Protein AF-A0A8R2JPI7-F1 (afdb_monomer_lite)

Sequence (136 aa):
MSNNIMSNNPLIYGVEFQARSLCSLHAESDQDCFLIGTQSLITSNNQVHLVKLQEETNTLCPQIYEHSCGEIWSLASSPTDKCLITTCYASIERDCEKFTALWRLPENDGHLENVITFPTEKYGTDVKVTTFHPTK

Secondary structure (DSSP, 8-state):
--------PPP----SSEEEEEEE-TT--SS-EEEEEEE-SSGGG-EEEEEEEETTTTEEEEEEEE-TTSEEEEEEE-SS-TTEEEEEEE-GGGTT--EEEEEEPPSSSEE-EEEEEE--GGGTT--------S--

Structure (mmCIF, N/CA/C/O backbone):
data_AF-A0A8R2JPI7-F1
#
_entry.id   AF-A0A8R2JPI7-F1
#
loop_
_atom_site.group_PDB
_atom_site.id
_atom_site.type_symbol
_atom_site.label_atom_id
_atom_site.label_alt_id
_atom_site.label_comp_id
_atom_site.label_asym_id
_atom_site.label_entity_id
_atom_site.label_seq_id
_atom_site.pdbx_PDB_ins_code
_atom_site.Cartn_x
_atom_site.Cartn_y
_atom_site.Cartn_z
_atom_site.occupancy
_atom_site.B_iso_or_equiv
_atom_site.auth_seq_id
_atom_site.auth_comp_id
_atom_site.auth_asym_id
_atom_site.auth_atom_id
_atom_site.pdbx_PDB_model_num
ATOM 1 N N . MET A 1 1 ? -27.822 21.169 30.746 1.00 43.47 1 MET A N 1
ATOM 2 C CA . MET A 1 1 ? -27.168 20.057 30.030 1.00 43.47 1 MET A CA 1
ATOM 3 C C . MET A 1 1 ? -26.034 20.667 29.236 1.00 43.47 1 MET A C 1
ATOM 5 O O . MET A 1 1 ? -26.294 21.405 28.297 1.00 43.47 1 MET A O 1
ATOM 9 N N . SER A 1 2 ? -24.802 20.518 29.714 1.00 42.88 2 SER A N 1
ATOM 10 C CA . SER A 1 2 ? -23.613 21.017 29.026 1.00 42.88 2 SER A CA 1
ATOM 11 C C . SER A 1 2 ? -23.410 20.206 27.751 1.00 42.88 2 SER A C 1
ATOM 13 O O . SER A 1 2 ? -23.234 18.991 27.817 1.00 42.88 2 SER A O 1
ATOM 15 N N . ASN A 1 3 ? -23.453 20.876 26.600 1.00 45.50 3 ASN A N 1
ATOM 16 C CA . ASN A 1 3 ? -22.974 20.315 25.345 1.00 45.50 3 ASN A CA 1
ATOM 17 C C . ASN A 1 3 ? -21.470 20.076 25.508 1.00 45.50 3 ASN A C 1
ATOM 19 O O . ASN A 1 3 ? -20.677 21.007 25.384 1.00 45.50 3 ASN A O 1
ATOM 23 N N . ASN A 1 4 ? -21.089 18.842 25.839 1.00 48.44 4 ASN A N 1
ATOM 24 C CA . ASN A 1 4 ? -19.719 18.381 25.674 1.00 48.44 4 ASN A CA 1
ATOM 25 C C . ASN A 1 4 ? -19.460 18.349 24.169 1.00 48.44 4 ASN A C 1
ATOM 27 O O . ASN A 1 4 ? -19.750 17.368 23.490 1.00 48.44 4 ASN A O 1
ATOM 31 N N . ILE A 1 5 ? -18.957 19.460 23.639 1.00 56.25 5 ILE A N 1
ATOM 32 C CA . ILE A 1 5 ? -18.204 19.433 22.395 1.00 56.25 5 ILE A CA 1
ATOM 33 C C . ILE A 1 5 ? -16.990 18.571 22.739 1.00 56.25 5 ILE A C 1
ATOM 35 O O . ILE A 1 5 ? -16.097 19.040 23.443 1.00 56.25 5 ILE A O 1
ATOM 39 N N . MET A 1 6 ? -16.995 17.293 22.341 1.00 57.97 6 MET A N 1
ATOM 40 C CA . MET A 1 6 ? -15.752 16.526 22.274 1.00 57.97 6 MET A CA 1
ATOM 41 C C . MET A 1 6 ? -14.770 17.415 21.526 1.00 57.97 6 MET A C 1
ATOM 43 O O . MET A 1 6 ? -15.021 17.797 20.381 1.00 57.97 6 MET A O 1
ATOM 47 N N . SER A 1 7 ? -13.699 17.825 22.197 1.00 56.41 7 SER A N 1
ATOM 48 C CA . SER A 1 7 ? -12.580 18.473 21.540 1.00 56.41 7 SER A CA 1
ATOM 49 C C . SER A 1 7 ? -11.958 17.427 20.616 1.00 56.41 7 SER A C 1
ATOM 51 O O . SER A 1 7 ? -11.048 16.705 21.021 1.00 56.41 7 SER A O 1
ATOM 53 N N . ASN A 1 8 ? -12.506 17.288 19.407 1.00 68.19 8 ASN A N 1
ATOM 54 C CA . ASN A 1 8 ? -11.965 16.448 18.346 1.00 68.19 8 ASN A CA 1
ATOM 55 C C . ASN A 1 8 ? -10.690 17.114 17.838 1.00 68.19 8 ASN A C 1
ATOM 57 O O . ASN A 1 8 ? -10.670 17.763 16.792 1.00 68.19 8 ASN A O 1
ATOM 61 N N . ASN A 1 9 ? -9.627 17.005 18.631 1.00 82.75 9 ASN A N 1
ATOM 62 C CA . ASN A 1 9 ? -8.304 17.368 18.173 1.00 82.75 9 ASN A CA 1
ATOM 63 C C . ASN A 1 9 ? -7.962 16.452 16.992 1.00 82.75 9 ASN A C 1
ATOM 65 O O . ASN A 1 9 ? -8.132 15.235 17.111 1.00 82.75 9 ASN A O 1
ATOM 69 N N . PRO A 1 10 ? -7.506 17.007 15.859 1.00 87.38 10 PRO A N 1
ATOM 70 C CA . PRO A 1 10 ? -7.103 16.186 14.731 1.00 87.38 10 PRO A CA 1
ATOM 71 C C . PRO A 1 10 ? -5.944 15.281 15.151 1.00 87.38 10 PRO A C 1
ATOM 73 O O . PRO A 1 10 ? -4.976 15.741 15.763 1.00 87.38 10 PRO A O 1
ATOM 76 N N . LEU A 1 11 ? -6.035 13.998 14.803 1.00 92.06 11 LEU A N 1
ATOM 77 C CA . LEU A 1 11 ? -4.913 13.080 14.932 1.00 92.06 11 LEU A CA 1
ATOM 78 C C . LEU A 1 11 ? -3.954 13.315 13.771 1.00 92.06 11 LEU A C 1
ATOM 80 O O . LEU A 1 11 ? -4.352 13.317 12.607 1.00 92.06 11 LEU A O 1
ATOM 84 N N . ILE A 1 12 ? -2.686 13.540 14.103 1.00 93.69 12 ILE A N 1
ATOM 85 C CA . ILE A 1 12 ? -1.631 13.795 13.127 1.00 93.69 12 ILE A CA 1
ATOM 86 C C . ILE A 1 12 ? -0.680 12.607 13.150 1.00 93.69 12 ILE A C 1
ATOM 88 O O . ILE A 1 12 ? -0.087 12.300 14.183 1.00 93.69 12 ILE A O 1
ATOM 92 N N . TYR A 1 13 ? -0.520 11.967 11.994 1.00 95.44 13 TYR A N 1
ATOM 93 C CA . TYR A 1 13 ? 0.492 10.944 11.767 1.00 95.44 13 TYR A CA 1
ATOM 94 C C . TYR A 1 13 ? 1.545 11.458 10.788 1.00 95.44 13 TYR A C 1
ATOM 96 O O . TYR A 1 13 ? 1.216 11.871 9.676 1.00 95.44 13 TYR A O 1
ATOM 104 N N . GLY A 1 14 ? 2.806 11.453 11.216 1.00 95.12 14 GLY A N 1
ATOM 105 C CA . GLY A 1 14 ? 3.945 11.786 10.367 1.00 95.12 14 GLY A CA 1
ATOM 106 C C . GLY A 1 14 ? 4.501 10.540 9.685 1.00 95.12 14 GLY A C 1
ATOM 107 O O . GLY A 1 14 ? 4.648 9.502 10.324 1.00 95.12 14 GLY A O 1
ATOM 108 N N . VAL A 1 15 ? 4.841 10.665 8.404 1.00 95.06 15 VAL A N 1
ATOM 109 C CA . VAL A 1 15 ? 5.554 9.638 7.633 1.00 95.06 15 VAL A CA 1
ATOM 110 C C . VAL A 1 15 ? 7.008 10.055 7.433 1.00 95.06 15 VAL A C 1
ATOM 112 O O . VAL A 1 15 ? 7.293 11.241 7.267 1.00 95.06 15 VAL A O 1
ATOM 115 N N . GLU A 1 16 ? 7.925 9.086 7.460 1.00 94.25 16 GLU A N 1
ATOM 116 C CA . GLU A 1 16 ? 9.361 9.327 7.255 1.00 94.25 16 GLU A CA 1
ATOM 117 C C . GLU A 1 16 ? 9.660 9.734 5.806 1.00 94.25 16 GLU A C 1
ATOM 119 O O . GLU A 1 16 ? 10.393 10.689 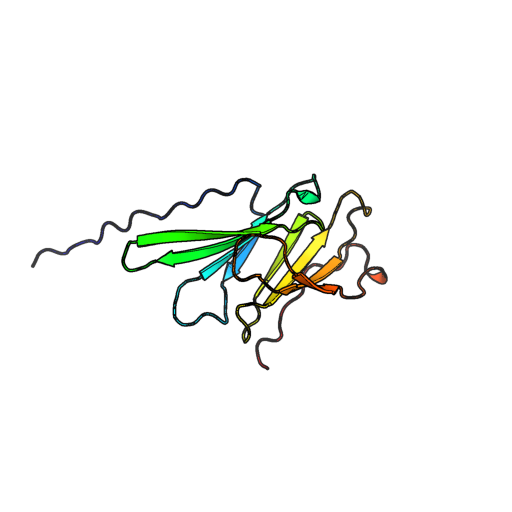5.549 1.00 94.25 16 GLU A O 1
ATOM 124 N N . PHE A 1 17 ? 9.033 9.037 4.858 1.00 96.12 17 PHE A N 1
ATOM 125 C CA . PHE A 1 17 ? 9.138 9.306 3.429 1.00 96.12 17 PHE A CA 1
ATOM 126 C C . PHE A 1 17 ? 7.841 9.909 2.904 1.00 96.12 17 PHE A C 1
ATOM 128 O O . PHE A 1 17 ? 6.761 9.687 3.450 1.00 96.12 17 PHE A O 1
ATOM 135 N N . GLN A 1 18 ? 7.935 10.675 1.817 1.00 96.62 18 GLN A N 1
ATOM 136 C CA . GLN A 1 18 ? 6.783 11.362 1.244 1.00 96.62 18 GLN A CA 1
ATOM 137 C C . GLN A 1 18 ? 5.658 10.365 0.924 1.00 96.62 18 GLN A C 1
ATOM 139 O O . GLN A 1 18 ? 5.858 9.418 0.169 1.00 96.62 18 GLN A O 1
ATOM 144 N N . ALA A 1 19 ? 4.464 10.582 1.479 1.00 97.19 19 ALA A N 1
ATOM 145 C CA . ALA A 1 19 ? 3.291 9.780 1.146 1.00 97.19 19 ALA A CA 1
ATOM 146 C C . ALA A 1 19 ? 2.837 10.058 -0.295 1.00 97.19 19 ALA A C 1
ATOM 148 O O . ALA A 1 19 ? 2.845 11.206 -0.748 1.00 97.19 19 ALA A O 1
ATOM 149 N N . ARG A 1 20 ? 2.402 9.010 -1.000 1.00 96.31 20 ARG A N 1
ATOM 150 C CA . ARG A 1 20 ? 1.888 9.103 -2.375 1.00 96.31 20 ARG A CA 1
ATOM 151 C C . ARG A 1 20 ? 0.515 8.475 -2.550 1.00 96.31 20 ARG A C 1
ATOM 153 O O . ARG A 1 20 ? -0.298 8.997 -3.307 1.00 96.31 20 ARG A O 1
ATOM 160 N N . SER A 1 21 ? 0.262 7.360 -1.876 1.00 97.56 21 SER A N 1
ATOM 161 C CA . SER A 1 21 ? -0.997 6.623 -1.975 1.00 97.56 21 SER A CA 1
ATOM 162 C C . SER A 1 21 ? -1.594 6.379 -0.594 1.00 97.56 21 SER A C 1
ATOM 164 O O . SER A 1 21 ? -0.869 6.256 0.391 1.00 97.56 21 SER A O 1
ATOM 166 N N . LEU A 1 22 ? -2.925 6.348 -0.532 1.00 97.62 22 LEU A N 1
ATOM 167 C CA . LEU A 1 22 ? -3.709 6.142 0.683 1.00 97.62 22 LEU A CA 1
ATOM 168 C C . LEU A 1 22 ? -4.955 5.326 0.328 1.00 97.62 22 LEU A C 1
ATOM 170 O O . LEU A 1 22 ? -5.642 5.658 -0.640 1.00 97.62 22 LEU A O 1
ATOM 174 N N . CYS A 1 23 ? -5.277 4.304 1.117 1.00 97.38 23 CYS A N 1
ATOM 175 C CA . CYS A 1 23 ? -6.571 3.623 1.051 1.00 97.38 23 CYS A CA 1
ATOM 176 C C . CYS A 1 23 ? -7.017 3.113 2.428 1.00 97.38 23 CYS A C 1
ATOM 178 O O . CYS A 1 23 ? -6.208 2.985 3.343 1.00 97.38 23 CYS A O 1
ATOM 180 N N . SER A 1 24 ? -8.309 2.832 2.589 1.00 96.81 24 SER A N 1
ATOM 181 C CA . SER A 1 24 ? -8.832 2.091 3.742 1.00 96.81 24 SER A CA 1
ATOM 182 C C . SER A 1 24 ? -8.464 0.608 3.647 1.00 96.81 24 SER A C 1
ATOM 184 O O . SER A 1 24 ? -8.274 0.066 2.553 1.00 96.81 24 SER A O 1
ATOM 186 N N . LEU A 1 25 ? -8.399 -0.079 4.786 1.00 96.69 25 LEU A N 1
ATOM 187 C CA . LEU A 1 25 ? -8.294 -1.536 4.849 1.00 96.69 25 LEU A CA 1
ATOM 188 C C . LEU A 1 25 ? -9.699 -2.160 4.840 1.00 96.69 25 LEU A C 1
ATOM 190 O O . LEU A 1 25 ? -10.305 -2.355 5.883 1.00 96.69 25 LEU A O 1
ATOM 194 N N . HIS A 1 26 ? -10.229 -2.467 3.655 1.00 92.38 26 HIS A N 1
ATOM 195 C CA . HIS A 1 26 ? -11.647 -2.821 3.479 1.00 92.38 26 HIS A CA 1
ATOM 196 C C . HIS A 1 26 ? -12.091 -4.104 4.195 1.00 92.38 26 HIS A C 1
ATOM 198 O O . HIS A 1 26 ? -13.255 -4.225 4.560 1.00 92.38 26 HIS A O 1
ATOM 204 N N . ALA A 1 27 ? -11.188 -5.071 4.360 1.00 93.81 27 ALA A N 1
ATOM 205 C CA . ALA A 1 27 ? -11.485 -6.342 5.015 1.00 93.81 27 ALA A CA 1
ATOM 206 C C . ALA A 1 27 ? -11.378 -6.292 6.553 1.00 93.81 27 ALA A C 1
ATOM 208 O O . ALA A 1 27 ? -11.538 -7.331 7.192 1.00 93.81 27 ALA A O 1
ATOM 209 N N . GLU A 1 28 ? -11.084 -5.128 7.143 1.00 93.62 28 GLU A N 1
ATOM 210 C CA . GLU A 1 28 ? -11.145 -4.910 8.591 1.00 93.62 28 GLU A CA 1
ATOM 211 C C . GLU A 1 28 ? -12.453 -4.188 8.936 1.00 93.62 28 GLU A C 1
ATOM 213 O O . GLU A 1 28 ? -12.672 -3.056 8.509 1.00 93.62 28 GLU A O 1
ATOM 218 N N . SER A 1 29 ? -13.348 -4.871 9.654 1.00 89.69 29 SER A N 1
ATOM 219 C CA . SER A 1 29 ? -14.680 -4.356 10.006 1.00 89.69 29 SER A CA 1
ATOM 220 C C . SER A 1 29 ? -14.757 -3.776 11.409 1.00 89.69 29 SER A C 1
ATOM 222 O O . SER A 1 29 ? -15.687 -3.026 11.701 1.00 89.69 29 SER A O 1
ATOM 224 N N . ASP A 1 30 ? -13.815 -4.149 12.272 1.00 91.06 30 ASP A N 1
ATOM 225 C CA . ASP A 1 30 ? -13.917 -3.901 13.710 1.00 91.06 30 ASP A CA 1
ATOM 226 C C . ASP A 1 30 ? -13.130 -2.655 14.135 1.00 91.06 30 ASP A C 1
ATOM 228 O O . ASP A 1 30 ? -13.274 -2.182 15.260 1.00 91.06 30 ASP A O 1
ATOM 232 N N . GLN A 1 31 ? -12.285 -2.129 13.243 1.00 92.38 31 GLN A N 1
ATOM 233 C CA . GLN A 1 31 ? -11.411 -0.998 13.519 1.00 92.38 31 GLN A CA 1
ATOM 234 C C . GLN A 1 31 ? -11.130 -0.178 12.257 1.00 92.38 31 GLN A C 1
ATOM 236 O O . GLN A 1 31 ? -10.764 -0.725 11.215 1.00 92.38 31 GLN A O 1
ATOM 241 N N . ASP A 1 32 ? -11.182 1.149 12.384 1.00 94.62 32 ASP A N 1
ATOM 242 C CA . ASP A 1 32 ? -10.748 2.066 11.333 1.00 94.62 32 ASP A CA 1
ATOM 243 C C . ASP A 1 32 ? -9.242 1.920 11.071 1.00 94.62 32 ASP A C 1
ATOM 245 O O . ASP A 1 32 ? -8.389 2.247 11.905 1.00 94.62 32 ASP A O 1
ATOM 249 N N . CYS A 1 33 ? -8.915 1.417 9.882 1.00 96.75 33 CYS A N 1
ATOM 250 C CA . CYS A 1 33 ? -7.552 1.135 9.459 1.00 96.75 33 CYS A CA 1
ATOM 251 C C . CYS A 1 33 ? -7.269 1.745 8.085 1.00 96.75 33 CYS A C 1
ATOM 253 O O . CYS A 1 33 ? -8.034 1.573 7.130 1.00 96.75 33 CYS A O 1
ATOM 255 N N . PHE A 1 34 ? -6.120 2.404 7.966 1.00 97.31 34 PHE A N 1
ATOM 256 C CA . PHE A 1 34 ? -5.663 3.045 6.737 1.00 97.31 34 PHE A CA 1
ATOM 257 C C . PHE A 1 34 ? -4.296 2.508 6.334 1.00 97.31 34 PHE A C 1
ATOM 259 O O . PHE A 1 34 ? -3.445 2.242 7.177 1.00 97.31 34 PHE A O 1
ATOM 266 N N . LEU A 1 35 ? -4.076 2.383 5.033 1.00 98.50 35 LEU A N 1
ATOM 267 C CA . LEU A 1 35 ? -2.802 2.018 4.441 1.00 98.50 35 LEU A CA 1
ATOM 268 C C . LEU A 1 35 ? -2.223 3.216 3.696 1.00 98.50 35 LEU A C 1
ATOM 270 O O . LEU A 1 35 ? -2.915 3.822 2.879 1.00 98.50 35 LEU A O 1
ATOM 274 N N . ILE A 1 36 ? -0.954 3.530 3.943 1.00 98.56 36 ILE A N 1
ATOM 275 C CA . ILE A 1 36 ? -0.226 4.621 3.286 1.00 98.56 36 ILE A CA 1
ATOM 276 C C . ILE A 1 36 ? 0.964 4.031 2.540 1.00 98.56 36 ILE A C 1
ATOM 278 O O . ILE A 1 36 ? 1.772 3.338 3.147 1.00 98.56 36 ILE A O 1
ATOM 282 N N . GLY A 1 37 ? 1.097 4.323 1.249 1.00 98.44 37 GLY A N 1
ATOM 283 C CA . GLY A 1 37 ? 2.281 3.988 0.459 1.00 98.44 37 GLY A CA 1
ATOM 284 C C . GLY A 1 37 ? 3.164 5.213 0.239 1.00 98.44 37 GLY A C 1
ATOM 285 O O . GLY A 1 37 ? 2.659 6.287 -0.114 1.00 98.44 37 GLY A O 1
ATOM 286 N N . THR A 1 38 ? 4.473 5.059 0.427 1.00 98.19 38 THR A N 1
ATOM 287 C CA . THR A 1 38 ? 5.447 6.150 0.285 1.00 98.19 38 THR A CA 1
ATOM 288 C C . THR A 1 38 ? 6.112 6.205 -1.097 1.00 98.19 38 THR A C 1
ATOM 290 O O . THR A 1 38 ? 5.951 5.317 -1.940 1.00 98.19 38 THR A O 1
ATOM 293 N N . GLN A 1 39 ? 6.822 7.308 -1.349 1.00 96.38 39 GLN A N 1
ATOM 294 C CA . GLN A 1 39 ? 7.670 7.516 -2.515 1.00 96.38 39 GLN A CA 1
ATOM 295 C C . GLN A 1 39 ? 9.077 7.963 -2.102 1.00 96.38 39 GLN A C 1
ATOM 297 O O . GLN A 1 39 ? 9.264 8.940 -1.374 1.00 96.38 39 GLN A O 1
ATOM 302 N N . SER A 1 40 ? 10.071 7.257 -2.622 1.00 95.31 40 SER A N 1
ATOM 303 C CA . SER A 1 40 ? 11.491 7.558 -2.527 1.00 95.31 40 SER A CA 1
ATOM 304 C C . SER A 1 40 ? 12.186 7.077 -3.795 1.00 95.31 40 SER A C 1
ATOM 306 O O . SER A 1 40 ? 11.908 5.983 -4.287 1.00 95.31 40 SER A O 1
ATOM 308 N N . LEU A 1 41 ? 13.141 7.875 -4.282 1.00 92.31 41 LEU A N 1
ATOM 309 C CA . LEU A 1 41 ? 14.023 7.488 -5.387 1.00 92.31 41 LEU A CA 1
ATOM 310 C C . LEU A 1 41 ? 15.030 6.401 -4.980 1.00 92.31 41 LEU A C 1
ATOM 312 O O . LEU A 1 41 ? 15.569 5.717 -5.843 1.00 92.31 41 LEU A O 1
ATOM 316 N N . ILE A 1 42 ? 15.280 6.233 -3.677 1.00 92.38 42 ILE A N 1
ATOM 317 C CA . ILE A 1 42 ? 16.035 5.095 -3.147 1.00 92.38 42 ILE A CA 1
ATOM 318 C C . ILE A 1 42 ? 15.048 3.936 -3.024 1.00 92.38 42 ILE A C 1
ATOM 320 O O . ILE A 1 42 ? 14.207 3.941 -2.123 1.00 92.38 42 ILE A O 1
ATOM 324 N N . THR A 1 43 ? 15.141 2.967 -3.940 1.00 85.75 43 THR A N 1
ATOM 325 C CA . THR A 1 43 ? 14.187 1.855 -4.103 1.00 85.75 43 THR A CA 1
ATOM 326 C C . THR A 1 43 ? 13.853 1.166 -2.779 1.00 85.75 43 THR A C 1
ATOM 328 O O . THR A 1 43 ? 12.678 0.955 -2.486 1.00 85.75 43 THR A O 1
ATOM 331 N N . SER A 1 44 ? 14.866 0.892 -1.952 1.00 88.56 44 SER A N 1
ATOM 332 C CA . SER A 1 44 ? 14.742 0.194 -0.667 1.00 88.56 44 SER A CA 1
ATOM 333 C C . SER A 1 44 ? 14.089 1.001 0.458 1.00 88.56 44 SER A C 1
ATOM 335 O O . SER A 1 44 ? 13.785 0.428 1.495 1.00 88.56 44 SER A O 1
ATOM 337 N N . ASN A 1 45 ? 13.883 2.310 0.294 1.00 94.38 45 ASN A N 1
ATOM 338 C CA . ASN A 1 45 ? 13.308 3.156 1.348 1.00 94.38 45 ASN A CA 1
ATOM 339 C C . ASN A 1 45 ? 11.778 3.186 1.323 1.00 94.38 45 ASN A C 1
ATOM 341 O O . ASN A 1 45 ? 11.162 3.750 2.222 1.00 94.38 45 ASN A O 1
ATOM 345 N N . ASN A 1 46 ? 11.149 2.670 0.268 1.00 97.31 46 ASN A N 1
ATOM 346 C CA . ASN A 1 46 ? 9.699 2.735 0.167 1.00 97.31 46 ASN A CA 1
ATOM 347 C C . ASN A 1 46 ? 9.057 1.802 1.198 1.00 97.31 46 ASN A C 1
ATOM 349 O O . ASN A 1 46 ? 9.595 0.754 1.547 1.00 97.31 46 ASN A O 1
ATOM 353 N N . GLN A 1 47 ? 7.908 2.220 1.713 1.00 98.19 47 GLN A N 1
ATOM 354 C CA . GLN A 1 47 ? 7.235 1.603 2.847 1.00 98.19 47 GLN A CA 1
ATOM 355 C C . GLN A 1 47 ? 5.721 1.638 2.637 1.00 98.19 47 GLN A C 1
ATOM 357 O O . GLN A 1 47 ? 5.177 2.562 2.023 1.00 98.19 47 GLN A O 1
ATOM 362 N N . VAL A 1 48 ? 5.040 0.643 3.197 1.00 98.56 48 VAL A N 1
ATOM 363 C CA . VAL A 1 48 ? 3.600 0.655 3.439 1.00 98.56 48 VAL A CA 1
ATOM 364 C C . VAL A 1 48 ? 3.369 0.783 4.938 1.00 98.56 48 VAL A C 1
ATOM 366 O O . VAL A 1 48 ? 3.851 -0.038 5.708 1.00 98.56 48 VAL A O 1
ATOM 369 N N . HIS A 1 49 ? 2.608 1.787 5.358 1.00 98.56 49 HIS A N 1
ATOM 370 C CA . HIS A 1 49 ? 2.207 1.962 6.751 1.00 98.56 49 HIS A CA 1
ATOM 371 C C . HIS A 1 49 ? 0.766 1.493 6.913 1.00 98.56 49 HIS A C 1
ATOM 373 O O . HIS A 1 49 ? -0.112 2.016 6.231 1.00 98.56 49 HIS A O 1
ATOM 379 N N . LEU A 1 50 ? 0.508 0.561 7.825 1.00 98.44 50 LEU A N 1
ATOM 380 C CA . LEU A 1 50 ? -0.829 0.263 8.331 1.00 98.44 50 LEU A CA 1
ATOM 381 C C . LEU A 1 50 ? -1.062 1.081 9.597 1.00 98.44 50 LEU A C 1
ATOM 383 O O . LEU A 1 50 ? -0.443 0.828 10.624 1.00 98.44 50 LEU A O 1
ATOM 387 N N . VAL A 1 51 ? -1.954 2.059 9.527 1.00 97.94 51 VAL A N 1
ATOM 388 C CA . VAL A 1 51 ? -2.297 2.946 10.636 1.00 97.94 51 VAL A CA 1
ATOM 389 C C . VAL A 1 51 ? -3.662 2.552 11.174 1.00 97.94 51 VAL A C 1
ATOM 391 O O . VAL A 1 51 ? -4.665 2.684 10.472 1.00 97.94 51 VAL A O 1
ATOM 394 N N . LYS A 1 52 ? -3.692 2.081 12.420 1.00 96.75 52 LYS A N 1
ATOM 395 C CA . LYS A 1 52 ? -4.922 1.691 13.115 1.00 96.75 52 LYS A CA 1
ATOM 396 C C . LYS A 1 52 ? -5.368 2.803 14.059 1.00 96.75 52 LYS A C 1
ATOM 398 O O . LYS A 1 52 ? -4.547 3.319 14.822 1.00 96.75 52 LYS A O 1
ATOM 403 N N . LEU A 1 53 ? -6.644 3.173 14.019 1.00 95.31 53 LEU A N 1
ATOM 404 C CA . LEU A 1 53 ? -7.239 4.112 14.968 1.00 95.31 53 LEU A CA 1
ATOM 405 C C . LEU A 1 53 ? -7.713 3.358 16.211 1.00 95.31 53 LEU A C 1
ATOM 407 O O . LEU A 1 53 ? -8.610 2.525 16.133 1.00 95.31 53 LEU A O 1
ATOM 411 N N . GLN A 1 54 ? -7.128 3.651 17.368 1.00 94.12 54 GLN A N 1
ATOM 412 C CA . GLN A 1 54 ? -7.629 3.167 18.651 1.00 94.12 54 GLN A CA 1
ATOM 413 C C . GLN A 1 54 ? -8.653 4.175 19.182 1.00 94.12 54 GLN A C 1
ATOM 415 O O . GLN A 1 54 ? -8.278 5.202 19.750 1.00 94.12 54 GLN A O 1
ATOM 420 N N . GLU A 1 55 ? -9.943 3.905 18.974 1.00 89.81 55 GLU A N 1
ATOM 421 C CA . GLU A 1 55 ? -11.029 4.832 19.334 1.00 89.81 55 GLU A CA 1
ATOM 422 C C . GLU A 1 55 ? -11.076 5.137 20.839 1.00 89.81 55 GLU A C 1
ATOM 424 O O . GLU A 1 55 ? -11.317 6.270 21.246 1.00 89.81 55 GLU A O 1
ATOM 429 N N . GLU A 1 56 ? -10.782 4.139 21.674 1.00 90.88 56 GLU A N 1
ATOM 430 C CA . GLU A 1 56 ? -10.854 4.229 23.139 1.00 90.88 56 GLU A CA 1
ATOM 431 C C . GLU A 1 56 ? -9.843 5.224 23.717 1.00 90.88 56 GLU A C 1
ATOM 433 O O . GLU A 1 56 ? -10.131 5.945 24.673 1.00 90.88 56 GLU A O 1
ATOM 438 N N . THR A 1 57 ? -8.641 5.254 23.142 1.00 90.94 57 THR A N 1
ATOM 439 C CA . THR A 1 57 ? -7.538 6.120 23.571 1.00 90.94 57 THR A CA 1
ATOM 440 C C . THR A 1 57 ? -7.381 7.341 22.674 1.00 90.94 57 THR A C 1
ATOM 442 O O . THR A 1 57 ? -6.598 8.232 23.004 1.00 90.94 57 THR A O 1
ATOM 445 N N . ASN A 1 58 ? -8.114 7.398 21.558 1.00 90.81 58 ASN A N 1
ATOM 446 C CA . ASN A 1 58 ? -7.950 8.379 20.492 1.00 90.81 58 ASN A CA 1
ATOM 447 C C . ASN A 1 58 ? -6.476 8.487 20.052 1.00 90.81 58 ASN A C 1
ATOM 449 O O . ASN A 1 58 ? -5.890 9.570 20.025 1.00 90.81 58 ASN A O 1
ATOM 453 N N . THR A 1 59 ? -5.846 7.342 19.770 1.00 93.56 59 THR A N 1
ATOM 454 C CA . THR A 1 59 ? -4.439 7.258 19.337 1.00 93.56 59 THR A CA 1
ATOM 455 C C . THR A 1 59 ? -4.300 6.497 18.029 1.00 93.56 59 THR A C 1
ATOM 457 O O . THR A 1 59 ? -5.115 5.636 17.712 1.00 93.56 59 THR A O 1
ATOM 460 N N . LEU A 1 60 ? -3.229 6.779 17.286 1.00 95.88 60 LEU A N 1
ATOM 461 C CA . LEU A 1 60 ? -2.870 6.038 16.079 1.00 95.88 60 LEU A CA 1
ATOM 462 C C . LEU A 1 60 ? -1.768 5.025 16.394 1.00 95.88 60 LEU A C 1
ATOM 464 O O . LEU A 1 60 ? -0.746 5.382 16.980 1.00 95.88 60 LEU A O 1
ATOM 468 N N . CYS A 1 61 ? -1.970 3.780 15.974 1.00 95.88 61 CYS A N 1
ATOM 469 C CA . CYS A 1 61 ? -1.029 2.677 16.141 1.00 95.88 61 CYS A CA 1
ATOM 470 C C . CYS A 1 61 ? -0.517 2.244 14.758 1.00 95.88 61 CYS A C 1
ATOM 472 O O . CYS A 1 61 ? -1.206 1.484 14.069 1.00 95.88 61 CYS A O 1
ATOM 474 N N . PRO A 1 62 ? 0.636 2.771 14.305 1.00 96.81 62 PRO A N 1
ATOM 475 C CA . PRO A 1 62 ? 1.213 2.409 13.020 1.00 96.81 62 PRO A CA 1
ATOM 476 C C . PRO A 1 62 ? 1.978 1.082 13.092 1.00 96.81 62 PRO A C 1
ATOM 478 O O . PRO A 1 62 ? 2.606 0.772 14.100 1.00 96.81 62 PRO A O 1
ATOM 481 N N . GLN A 1 63 ? 1.971 0.358 11.980 1.00 97.81 63 GLN A N 1
ATOM 482 C CA . GLN A 1 63 ? 2.827 -0.785 11.678 1.00 97.81 63 GLN A CA 1
ATOM 483 C C . GLN A 1 63 ? 3.444 -0.553 10.296 1.00 97.81 63 GLN A C 1
ATOM 485 O O . GLN A 1 63 ? 2.744 -0.091 9.388 1.00 97.81 63 GLN A O 1
ATOM 490 N N . ILE A 1 64 ? 4.740 -0.801 10.136 1.00 98.19 64 ILE A N 1
ATOM 491 C CA . ILE A 1 64 ? 5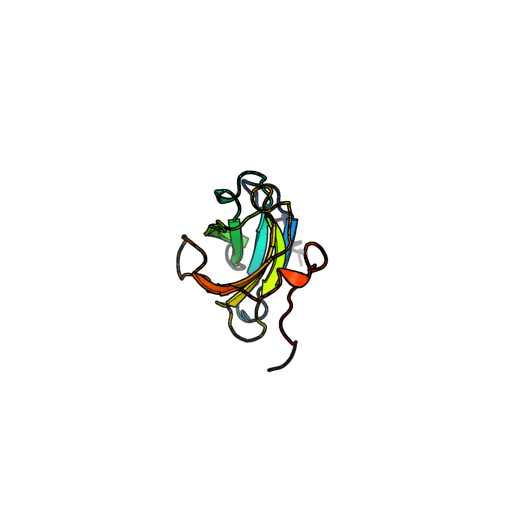.512 -0.383 8.959 1.00 98.19 64 ILE A CA 1
ATOM 492 C C . ILE A 1 64 ? 6.059 -1.609 8.231 1.00 98.19 64 ILE A C 1
ATOM 494 O O . ILE A 1 64 ? 6.729 -2.462 8.814 1.00 98.19 64 ILE A O 1
ATOM 498 N N . TYR A 1 65 ? 5.801 -1.663 6.927 1.00 98.50 65 TYR A N 1
ATOM 499 C CA . TYR A 1 65 ? 6.268 -2.722 6.046 1.00 98.50 65 TYR A CA 1
ATOM 500 C C . TYR A 1 65 ? 7.182 -2.167 4.961 1.00 98.50 65 TYR A C 1
ATOM 502 O O . TYR A 1 65 ? 6.788 -1.283 4.202 1.00 98.50 65 TYR A O 1
ATOM 510 N N . GLU A 1 66 ? 8.382 -2.712 4.839 1.00 97.94 66 GLU A N 1
ATOM 511 C CA . GLU A 1 66 ? 9.329 -2.375 3.784 1.00 97.94 66 GLU A CA 1
ATOM 512 C C . GLU A 1 66 ? 8.805 -2.841 2.415 1.00 97.94 66 GLU A C 1
ATOM 514 O O . GLU A 1 66 ? 8.397 -3.994 2.227 1.00 97.94 66 GLU A O 1
ATOM 519 N N . HIS A 1 67 ? 8.840 -1.932 1.440 1.00 97.56 67 HIS A N 1
ATOM 520 C CA . HIS A 1 67 ? 8.546 -2.175 0.030 1.00 97.56 67 HIS A CA 1
ATOM 521 C C . HIS A 1 67 ? 9.823 -1.935 -0.784 1.00 97.56 67 HIS A C 1
ATOM 523 O O . HIS A 1 67 ? 10.098 -0.847 -1.280 1.00 97.56 67 HIS A O 1
ATOM 529 N N . SER A 1 68 ? 10.634 -2.979 -0.936 1.00 93.19 68 SER A N 1
ATOM 530 C CA . SER A 1 68 ? 11.968 -2.907 -1.552 1.00 93.19 68 SER A CA 1
ATOM 531 C C . SER A 1 68 ? 11.960 -2.920 -3.088 1.00 93.19 68 SER A C 1
ATOM 533 O O . SER A 1 68 ? 12.955 -3.267 -3.721 1.00 93.19 68 SER A O 1
ATOM 535 N N . CYS A 1 69 ? 10.831 -2.571 -3.711 1.00 93.56 69 CYS A N 1
ATOM 536 C CA . CYS A 1 69 ? 10.624 -2.715 -5.154 1.00 93.56 69 CYS A CA 1
ATOM 537 C C . CYS A 1 69 ? 10.469 -1.386 -5.907 1.00 93.56 69 CYS A C 1
ATOM 539 O O . CYS A 1 69 ? 10.482 -1.394 -7.142 1.00 93.56 69 CYS A O 1
ATOM 541 N N . GLY A 1 70 ? 10.340 -0.262 -5.197 1.00 95.19 70 GLY A N 1
ATOM 542 C CA . GLY A 1 70 ? 10.313 1.082 -5.774 1.00 95.19 70 GLY A CA 1
ATOM 543 C C . GLY A 1 70 ? 9.195 1.960 -5.222 1.00 95.19 70 GLY A C 1
ATOM 544 O O . GLY A 1 70 ? 8.484 1.587 -4.298 1.00 95.19 70 GLY A O 1
ATOM 545 N N . GLU A 1 71 ? 9.031 3.138 -5.814 1.00 96.88 71 GLU A N 1
ATOM 546 C CA . GLU A 1 71 ? 7.991 4.099 -5.449 1.00 96.88 71 GLU A CA 1
ATOM 547 C C . GLU A 1 71 ? 6.596 3.483 -5.569 1.00 96.88 71 GLU A C 1
ATOM 549 O O . GLU A 1 71 ? 6.272 2.883 -6.598 1.00 96.88 71 GLU A O 1
ATOM 554 N N . ILE A 1 72 ? 5.735 3.697 -4.573 1.00 97.81 72 ILE A N 1
ATOM 555 C CA . ILE A 1 72 ? 4.370 3.161 -4.570 1.00 97.81 72 ILE A CA 1
ATOM 556 C C . ILE A 1 72 ? 3.430 4.163 -5.247 1.00 97.81 72 ILE A C 1
ATOM 558 O O . ILE A 1 72 ? 2.983 5.144 -4.652 1.00 97.81 72 ILE A O 1
ATOM 562 N N . TRP A 1 73 ? 3.115 3.904 -6.515 1.00 96.94 73 TRP A N 1
ATOM 563 C CA . TRP A 1 73 ? 2.236 4.733 -7.349 1.00 96.94 73 TRP A CA 1
ATOM 564 C C . TRP A 1 73 ? 0.755 4.520 -7.061 1.00 96.94 73 TRP A C 1
ATOM 566 O O . TRP A 1 73 ? -0.037 5.454 -7.171 1.00 96.94 73 TRP A O 1
ATOM 576 N N . SER A 1 74 ? 0.378 3.302 -6.693 1.00 97.94 74 SER A N 1
ATOM 577 C CA . SER A 1 74 ? -0.983 2.966 -6.296 1.00 97.94 74 SER A CA 1
ATOM 578 C C . SER A 1 74 ? -0.962 1.852 -5.261 1.00 97.94 74 SER A C 1
ATOM 580 O O . SER A 1 74 ? -0.072 1.002 -5.290 1.00 97.94 74 SER A O 1
ATOM 582 N N . LEU A 1 75 ? -1.952 1.869 -4.373 1.00 98.31 75 LEU A N 1
ATOM 583 C CA . LEU A 1 75 ? -2.122 0.938 -3.270 1.00 98.31 75 LEU A CA 1
ATOM 584 C C . LEU A 1 75 ? -3.613 0.636 -3.109 1.00 98.31 75 LEU A C 1
ATOM 586 O O . LEU A 1 75 ? -4.418 1.555 -2.962 1.00 98.31 75 LEU A O 1
ATOM 590 N N . ALA A 1 76 ? -3.972 -0.643 -3.118 1.00 97.94 76 ALA A N 1
ATOM 591 C CA . ALA A 1 76 ? -5.330 -1.103 -2.847 1.00 97.94 76 ALA A CA 1
ATOM 592 C C . ALA A 1 76 ? -5.297 -2.268 -1.857 1.00 97.94 76 ALA A C 1
ATOM 594 O O . ALA A 1 76 ? -4.364 -3.071 -1.868 1.00 97.94 76 ALA A O 1
ATOM 595 N N . SER A 1 77 ? -6.317 -2.363 -1.010 1.00 97.50 77 SER A N 1
ATOM 596 C CA . SER A 1 77 ? -6.504 -3.477 -0.083 1.00 97.50 77 SER A CA 1
ATOM 597 C C . SER A 1 77 ? -7.539 -4.460 -0.611 1.00 97.50 77 SER A C 1
ATOM 599 O O . SER A 1 77 ? -8.471 -4.084 -1.328 1.00 97.50 77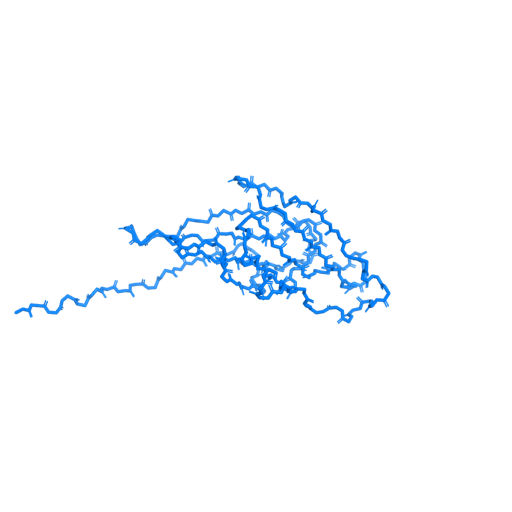 SER A O 1
ATOM 601 N N . SER A 1 78 ? -7.368 -5.731 -0.260 1.00 96.88 78 SER A N 1
ATOM 602 C CA . SER A 1 78 ? -8.345 -6.762 -0.579 1.00 96.88 78 SER A CA 1
ATOM 603 C C . SER A 1 78 ? -9.656 -6.512 0.178 1.00 96.88 78 SER A C 1
ATOM 605 O O . SER A 1 78 ? -9.624 -6.204 1.372 1.00 96.88 78 SER A O 1
ATOM 607 N N . PRO A 1 79 ? -10.820 -6.686 -0.473 1.00 95.56 79 PRO A N 1
ATOM 608 C CA . PRO A 1 79 ? -12.120 -6.560 0.178 1.00 95.56 79 PRO A CA 1
ATOM 609 C C . PRO A 1 79 ? -12.459 -7.759 1.074 1.00 95.56 79 PRO A C 1
ATOM 611 O O . PRO A 1 79 ? -13.453 -7.717 1.790 1.00 95.56 79 PRO A O 1
ATOM 614 N N . THR A 1 80 ? -11.678 -8.847 1.026 1.00 94.88 80 THR A N 1
ATOM 615 C CA . THR A 1 80 ? -12.005 -10.101 1.731 1.00 94.88 80 THR A CA 1
ATOM 616 C C . THR A 1 80 ? -10.871 -10.696 2.558 1.00 94.88 80 THR A C 1
ATOM 618 O O . THR A 1 80 ? -11.102 -11.680 3.254 1.00 94.88 80 THR A O 1
ATOM 621 N N . ASP A 1 81 ? -9.652 -10.165 2.462 1.00 96.00 81 ASP A N 1
ATOM 622 C CA . ASP A 1 81 ? -8.499 -10.627 3.244 1.00 96.00 81 ASP A CA 1
ATOM 623 C C . ASP A 1 81 ? -7.678 -9.416 3.693 1.00 96.00 81 ASP A C 1
ATOM 625 O O . ASP A 1 81 ? -7.003 -8.778 2.889 1.00 96.00 81 ASP A O 1
ATOM 629 N N . LYS A 1 82 ? -7.721 -9.102 4.989 1.00 96.12 82 LYS A N 1
ATOM 630 C CA . LYS A 1 82 ? -7.037 -7.931 5.554 1.00 96.12 82 LYS A CA 1
ATOM 631 C C . LYS A 1 82 ? -5.514 -8.011 5.496 1.00 96.12 82 LYS A C 1
ATOM 633 O O . LYS A 1 82 ? -4.840 -7.004 5.687 1.00 96.12 82 LYS A O 1
ATOM 638 N N . CYS A 1 83 ? -4.966 -9.186 5.211 1.00 97.31 83 CYS A N 1
ATOM 639 C CA . CYS A 1 83 ? -3.538 -9.364 5.039 1.00 97.31 83 CYS A CA 1
ATOM 640 C C . CYS A 1 83 ? -3.108 -9.203 3.579 1.00 97.31 83 CYS A C 1
ATOM 642 O O . CYS A 1 83 ? -1.919 -9.320 3.321 1.00 97.31 83 CYS A O 1
ATOM 644 N N . LEU A 1 84 ? -4.013 -8.965 2.621 1.00 97.94 84 LEU A N 1
ATOM 645 C CA . LEU A 1 84 ? -3.664 -8.841 1.204 1.00 97.94 84 LEU A CA 1
ATOM 646 C C . LEU A 1 84 ? -3.828 -7.416 0.680 1.00 97.94 84 LEU A C 1
ATOM 648 O O . LEU A 1 84 ? -4.886 -6.795 0.804 1.00 97.94 84 LEU A O 1
ATOM 652 N N . ILE A 1 85 ? -2.786 -6.939 0.006 1.00 98.38 85 ILE A N 1
ATOM 653 C CA . ILE A 1 85 ? -2.761 -5.641 -0.671 1.00 98.38 85 ILE A CA 1
ATOM 654 C C . ILE A 1 85 ? -2.157 -5.784 -2.066 1.00 98.38 85 ILE A C 1
ATOM 656 O O . ILE A 1 85 ? -1.356 -6.681 -2.322 1.00 98.38 85 ILE A O 1
ATOM 660 N N . THR A 1 86 ? -2.478 -4.867 -2.967 1.00 98.25 86 THR A N 1
ATOM 661 C CA . THR A 1 86 ? -1.790 -4.730 -4.253 1.00 98.25 86 THR A CA 1
ATOM 662 C C . THR A 1 86 ? -1.106 -3.385 -4.334 1.00 98.25 86 THR A C 1
ATOM 664 O O . THR A 1 86 ? -1.683 -2.372 -3.935 1.00 98.25 86 THR A O 1
ATOM 667 N N . THR A 1 87 ? 0.090 -3.359 -4.918 1.00 98.31 87 THR A N 1
ATOM 668 C CA . THR A 1 87 ? 0.742 -2.101 -5.292 1.00 98.31 87 THR A CA 1
ATOM 669 C C . THR A 1 87 ? 1.002 -2.040 -6.786 1.00 98.31 87 THR A C 1
ATOM 671 O O . THR A 1 87 ? 1.318 -3.052 -7.415 1.00 98.31 87 THR A O 1
ATOM 674 N N . CYS A 1 88 ? 0.872 -0.847 -7.362 1.00 97.88 88 CYS A N 1
ATOM 675 C CA . CYS A 1 88 ? 1.542 -0.486 -8.608 1.00 97.88 88 CYS A CA 1
ATOM 676 C C . CYS A 1 88 ? 2.772 0.335 -8.229 1.00 97.88 88 CYS A C 1
ATOM 678 O O . CYS A 1 88 ? 2.647 1.295 -7.467 1.00 97.88 88 CYS A O 1
ATOM 680 N N . TYR A 1 89 ? 3.942 -0.026 -8.739 1.00 97.19 89 TYR A N 1
ATOM 681 C CA . TYR A 1 89 ? 5.208 0.572 -8.336 1.00 97.19 89 TYR A CA 1
ATOM 682 C C . TYR A 1 89 ? 6.159 0.765 -9.514 1.00 97.19 89 TYR A C 1
ATOM 684 O O . TYR A 1 89 ? 5.985 0.172 -10.579 1.00 97.19 89 TYR A O 1
ATOM 692 N N . ALA A 1 90 ? 7.152 1.631 -9.334 1.00 95.56 90 ALA A N 1
ATOM 693 C CA . ALA A 1 90 ? 8.219 1.844 -10.306 1.00 95.56 90 ALA A CA 1
ATOM 694 C C . ALA A 1 90 ? 9.523 2.213 -9.612 1.00 95.56 90 ALA A C 1
ATOM 696 O O . ALA A 1 90 ? 9.510 2.780 -8.525 1.00 95.56 90 ALA A O 1
ATOM 697 N N . SER A 1 91 ? 10.642 1.928 -10.267 1.00 90.44 91 SER A N 1
ATOM 698 C CA . SER A 1 91 ? 11.964 2.328 -9.800 1.00 90.44 91 SER A CA 1
ATOM 699 C C . SER A 1 91 ? 12.743 2.970 -10.941 1.00 90.44 91 SER A C 1
ATOM 701 O O . SER A 1 91 ? 12.608 2.574 -12.102 1.00 90.44 91 SER A O 1
ATOM 703 N N . ILE A 1 92 ? 13.587 3.940 -10.592 1.00 89.38 92 ILE A N 1
ATOM 704 C CA . ILE A 1 92 ? 14.567 4.532 -11.507 1.00 89.38 92 ILE A CA 1
ATOM 705 C C . ILE A 1 92 ? 15.604 3.506 -11.988 1.00 89.38 92 ILE A C 1
ATOM 707 O O . ILE A 1 92 ? 16.191 3.689 -13.046 1.00 89.38 92 ILE A O 1
ATOM 711 N N . GLU A 1 93 ? 15.798 2.409 -11.250 1.00 88.88 93 GLU A N 1
ATOM 712 C CA . GLU A 1 93 ? 16.691 1.303 -11.625 1.00 88.88 93 GLU A CA 1
ATOM 713 C C . GLU A 1 93 ? 16.125 0.451 -12.773 1.00 88.88 93 GLU A C 1
ATOM 715 O O . GLU A 1 93 ? 16.850 -0.340 -13.370 1.00 88.88 93 GLU A O 1
ATOM 720 N N . ARG A 1 94 ? 14.828 0.600 -13.077 1.00 85.69 94 ARG A N 1
ATOM 721 C CA . ARG A 1 94 ? 14.119 -0.120 -14.145 1.00 85.69 94 ARG A CA 1
ATOM 722 C C . ARG A 1 94 ? 13.443 0.837 -15.120 1.00 85.69 94 ARG A C 1
ATOM 724 O O . ARG A 1 94 ? 12.264 0.674 -15.422 1.00 85.69 94 ARG A O 1
ATOM 731 N N . ASP A 1 95 ? 14.158 1.886 -15.524 1.00 89.00 95 ASP A N 1
ATOM 732 C CA . ASP A 1 95 ? 13.707 2.876 -16.515 1.00 89.00 95 ASP A CA 1
ATOM 733 C C . ASP A 1 95 ? 12.303 3.455 -16.238 1.00 89.00 95 ASP A C 1
ATOM 735 O O . ASP A 1 95 ? 11.565 3.843 -17.145 1.00 89.00 95 ASP A O 1
ATOM 739 N N . CYS A 1 96 ? 11.916 3.522 -14.958 1.00 89.19 96 CYS A N 1
ATOM 740 C CA . CYS A 1 96 ? 10.599 3.967 -14.498 1.00 89.19 96 CYS A CA 1
ATOM 741 C C . CYS A 1 96 ? 9.400 3.152 -15.038 1.00 89.19 96 CYS A C 1
ATOM 743 O O . CYS A 1 96 ? 8.251 3.619 -14.928 1.00 89.19 96 CYS A O 1
ATOM 745 N N . GLU A 1 97 ? 9.639 1.940 -15.554 1.00 93.12 97 GLU A N 1
ATOM 746 C CA . GLU A 1 97 ? 8.599 0.977 -15.922 1.00 93.12 97 GLU A CA 1
ATOM 747 C C . GLU A 1 97 ? 7.685 0.668 -14.730 1.00 93.12 97 GLU A C 1
ATOM 749 O O . GLU A 1 97 ? 8.086 0.712 -13.559 1.00 93.12 97 GLU A O 1
ATOM 754 N N . LYS A 1 98 ? 6.413 0.397 -15.029 1.00 95.00 98 LYS A N 1
ATOM 755 C CA . LYS A 1 98 ? 5.364 0.178 -14.038 1.00 95.00 98 LYS A CA 1
ATOM 756 C C . LYS A 1 98 ? 5.129 -1.314 -13.858 1.00 95.00 98 LYS A C 1
ATOM 758 O O . LYS A 1 98 ? 4.698 -2.028 -14.763 1.00 95.00 98 LYS A O 1
ATOM 763 N N . PHE A 1 99 ? 5.374 -1.755 -12.636 1.00 96.56 99 PHE A N 1
ATOM 764 C CA . PHE A 1 99 ? 5.153 -3.116 -12.184 1.00 96.56 99 PHE A CA 1
ATOM 765 C C . PHE A 1 99 ? 3.990 -3.144 -11.213 1.00 96.56 99 PHE A C 1
ATOM 767 O O . PHE A 1 99 ? 3.661 -2.142 -10.572 1.00 96.56 99 PHE A O 1
ATOM 774 N N . THR A 1 100 ? 3.370 -4.305 -11.069 1.00 97.56 100 THR A N 1
ATOM 775 C CA . THR A 1 100 ? 2.366 -4.498 -10.035 1.00 97.56 100 THR A CA 1
ATOM 776 C C . THR A 1 100 ? 2.456 -5.883 -9.436 1.00 97.56 100 THR A C 1
ATOM 778 O O . THR A 1 100 ? 2.809 -6.850 -10.111 1.00 97.56 100 THR A O 1
ATOM 781 N N . ALA A 1 101 ? 2.161 -5.969 -8.147 1.00 98.00 101 ALA A N 1
ATOM 782 C CA . ALA A 1 101 ? 2.234 -7.203 -7.394 1.00 98.00 101 ALA A CA 1
ATOM 783 C C . ALA A 1 101 ? 1.160 -7.246 -6.307 1.00 98.00 101 ALA A C 1
ATOM 785 O O . ALA A 1 101 ? 0.689 -6.208 -5.828 1.00 98.00 101 ALA A O 1
ATOM 786 N N . LEU A 1 102 ? 0.794 -8.471 -5.944 1.00 98.50 102 LEU A N 1
ATOM 787 C CA . LEU A 1 102 ? 0.017 -8.813 -4.764 1.00 98.50 102 LEU A CA 1
ATOM 788 C C . LEU A 1 102 ? 0.991 -9.139 -3.631 1.00 98.50 102 LEU A C 1
ATOM 790 O O . LEU A 1 102 ? 1.923 -9.928 -3.811 1.00 98.50 102 LEU A O 1
ATOM 794 N N . TRP A 1 103 ? 0.742 -8.559 -2.466 1.00 98.62 103 TRP A N 1
ATOM 795 C CA . TRP A 1 103 ? 1.569 -8.705 -1.278 1.00 98.62 103 TRP A CA 1
ATOM 796 C C . TRP A 1 103 ? 0.742 -9.213 -0.113 1.00 98.62 103 TRP A C 1
ATOM 798 O O . TRP A 1 103 ? -0.446 -8.890 -0.004 1.00 98.62 103 TRP A O 1
ATOM 808 N N . ARG A 1 104 ? 1.398 -9.955 0.776 1.00 98.50 104 ARG A N 1
ATOM 809 C CA . ARG A 1 104 ? 0.884 -10.276 2.098 1.00 98.50 104 ARG A CA 1
ATOM 810 C C . ARG A 1 104 ? 1.557 -9.391 3.148 1.00 98.50 104 ARG A C 1
ATOM 812 O O . ARG A 1 104 ? 2.776 -9.222 3.141 1.00 98.50 104 ARG A O 1
ATOM 819 N N . LEU A 1 105 ? 0.738 -8.805 4.018 1.00 98.31 105 LEU A N 1
ATOM 820 C CA . LEU A 1 105 ? 1.179 -8.074 5.200 1.00 98.31 105 LEU A CA 1
ATOM 821 C C . LEU A 1 105 ? 1.625 -9.089 6.266 1.00 98.31 105 LEU A C 1
ATOM 823 O O . LEU A 1 105 ? 0.809 -9.944 6.633 1.00 98.31 105 LEU A O 1
ATOM 827 N N . PRO A 1 106 ? 2.875 -9.028 6.755 1.00 97.00 106 PRO A N 1
ATOM 828 C CA . PRO A 1 106 ? 3.300 -9.831 7.896 1.00 97.00 106 PRO A CA 1
ATOM 829 C C . PRO A 1 106 ? 2.600 -9.380 9.188 1.00 97.00 106 PRO A C 1
ATOM 831 O O . PRO A 1 106 ? 2.058 -8.280 9.277 1.00 97.00 106 PRO A O 1
ATOM 834 N N . GLU A 1 107 ? 2.620 -10.230 10.217 1.00 94.50 107 GLU A N 1
ATOM 835 C CA . GLU A 1 107 ? 1.969 -9.928 11.503 1.00 94.50 107 GLU A CA 1
ATOM 836 C C . GLU A 1 107 ? 2.611 -8.754 12.250 1.00 94.50 107 GLU A C 1
ATOM 838 O O . GLU A 1 107 ? 1.911 -8.024 12.946 1.00 94.50 107 GLU A O 1
ATOM 843 N N . ASN A 1 108 ? 3.921 -8.557 12.087 1.00 95.81 108 ASN A N 1
ATOM 844 C CA . ASN A 1 108 ? 4.703 -7.498 12.729 1.00 95.81 108 ASN A CA 1
ATOM 845 C C . ASN A 1 108 ? 5.363 -6.606 11.671 1.00 95.81 108 ASN A C 1
ATOM 847 O O . ASN A 1 108 ? 5.227 -6.859 10.473 1.00 95.81 108 ASN A O 1
ATOM 851 N N . ASP A 1 109 ? 6.086 -5.576 12.107 1.00 95.31 109 ASP A N 1
ATOM 852 C CA . ASP A 1 109 ? 6.966 -4.813 11.220 1.00 95.31 109 ASP A CA 1
ATOM 853 C C . ASP A 1 109 ? 7.931 -5.749 10.476 1.00 95.31 109 ASP A C 1
ATOM 855 O O . ASP A 1 109 ? 8.379 -6.773 11.008 1.00 95.31 109 ASP A O 1
ATOM 859 N N . GLY A 1 110 ? 8.257 -5.407 9.233 1.00 95.62 110 GLY A N 1
ATOM 860 C CA . GLY A 1 110 ? 9.141 -6.230 8.416 1.00 95.62 110 GLY A CA 1
ATOM 861 C C . GLY A 1 110 ? 8.969 -5.982 6.929 1.00 95.62 110 GLY A C 1
ATOM 862 O O . GLY A 1 110 ? 8.606 -4.894 6.509 1.00 95.62 110 GLY A O 1
ATOM 863 N N . HIS A 1 111 ? 9.243 -6.996 6.116 1.00 97.19 111 HIS A N 1
ATOM 864 C CA . HIS A 1 111 ? 9.144 -6.891 4.663 1.00 97.19 111 HIS A CA 1
ATOM 865 C C . HIS A 1 111 ? 7.783 -7.374 4.174 1.00 97.19 111 HIS A C 1
ATOM 867 O O . HIS A 1 111 ? 7.266 -8.378 4.663 1.00 97.19 111 HIS A O 1
ATOM 873 N N . LEU A 1 112 ? 7.234 -6.705 3.160 1.00 97.94 112 LEU A N 1
ATOM 874 C CA . LEU A 1 112 ? 6.082 -7.237 2.439 1.00 97.94 112 LEU A CA 1
ATOM 875 C C . LEU A 1 112 ? 6.426 -8.579 1.787 1.00 97.94 112 LEU A C 1
ATOM 877 O O . LEU A 1 112 ? 7.422 -8.713 1.072 1.00 97.94 112 LEU A O 1
ATOM 881 N N . GLU A 1 113 ? 5.557 -9.564 1.976 1.00 97.81 113 GLU A N 1
ATOM 882 C CA . GLU A 1 113 ? 5.724 -10.885 1.384 1.00 97.81 113 GLU A CA 1
ATOM 883 C C . GLU A 1 113 ? 5.140 -10.880 -0.033 1.00 97.81 113 GLU A C 1
ATOM 885 O O . GLU A 1 113 ? 3.935 -10.694 -0.222 1.00 97.81 113 GLU A O 1
ATOM 890 N N . ASN A 1 114 ? 5.977 -11.062 -1.057 1.00 97.81 114 ASN A N 1
ATOM 891 C CA . ASN A 1 114 ? 5.500 -11.124 -2.439 1.00 97.81 114 ASN A CA 1
ATOM 892 C C . ASN A 1 114 ? 4.684 -12.406 -2.660 1.00 97.81 114 ASN A C 1
ATOM 894 O O . ASN A 1 114 ? 5.225 -13.507 -2.573 1.00 97.81 114 ASN A O 1
ATOM 898 N N . VAL A 1 115 ? 3.393 -12.266 -2.970 1.00 98.19 115 VAL A N 1
ATOM 899 C CA . VAL A 1 115 ? 2.524 -13.400 -3.322 1.00 98.19 115 VAL A CA 1
ATOM 900 C C . VAL A 1 115 ? 2.633 -13.694 -4.813 1.00 98.19 115 VAL A C 1
ATOM 902 O O . VAL A 1 115 ? 2.804 -14.842 -5.217 1.00 98.19 115 VAL A O 1
ATOM 905 N N . ILE A 1 116 ? 2.513 -12.653 -5.638 1.00 97.88 116 ILE A N 1
ATOM 906 C CA . ILE A 1 116 ? 2.716 -12.739 -7.084 1.00 97.88 116 ILE A CA 1
ATOM 907 C C . ILE A 1 116 ? 3.061 -11.364 -7.647 1.00 97.88 116 ILE A C 1
ATOM 909 O O . ILE A 1 116 ? 2.477 -10.355 -7.256 1.00 97.88 116 ILE A O 1
ATOM 913 N N . THR A 1 117 ? 3.967 -11.339 -8.619 1.00 97.25 117 THR A N 1
ATOM 914 C CA . THR A 1 117 ? 4.182 -10.185 -9.498 1.00 97.25 117 THR A CA 1
ATOM 915 C C . THR A 1 117 ? 3.455 -10.436 -10.813 1.00 97.25 117 THR A C 1
ATOM 917 O O . THR A 1 117 ? 3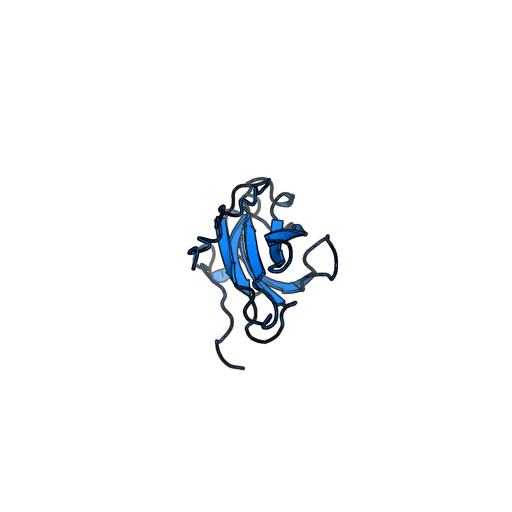.617 -11.495 -11.422 1.00 97.25 117 THR A O 1
ATOM 920 N N . PHE A 1 118 ? 2.609 -9.499 -11.234 1.00 96.00 118 PHE A N 1
ATOM 921 C CA . PHE A 1 118 ? 1.843 -9.638 -12.468 1.00 96.00 118 PHE A CA 1
ATOM 922 C C . PHE A 1 118 ? 2.736 -9.318 -13.679 1.00 96.00 118 PHE A C 1
ATOM 924 O O . PHE A 1 118 ? 3.517 -8.370 -13.607 1.00 96.00 118 PHE A O 1
ATOM 931 N N . PRO A 1 119 ? 2.611 -10.055 -14.800 1.00 94.69 119 PRO A N 1
ATOM 932 C CA . PRO A 1 119 ? 3.433 -9.835 -15.989 1.00 94.69 119 PRO A CA 1
ATOM 933 C C . PRO A 1 119 ? 2.988 -8.559 -16.719 1.00 94.69 119 PRO A C 1
ATOM 935 O O . PRO A 1 119 ? 2.071 -8.585 -17.553 1.00 94.69 119 PRO A O 1
ATOM 938 N N . THR A 1 120 ? 3.594 -7.426 -16.365 1.00 94.00 120 THR A N 1
ATOM 939 C CA . THR A 1 120 ? 3.242 -6.098 -16.886 1.00 94.00 120 THR A CA 1
ATOM 940 C C . THR A 1 120 ? 4.313 -5.442 -17.748 1.00 94.00 120 THR A C 1
ATOM 942 O O . THR A 1 120 ? 4.074 -4.354 -18.265 1.00 94.00 120 THR A O 1
ATOM 945 N N . GLU A 1 121 ? 5.443 -6.107 -17.978 1.00 90.31 121 GLU A N 1
ATOM 946 C CA . GLU A 1 121 ? 6.609 -5.584 -18.705 1.00 90.31 121 GLU A CA 1
ATOM 947 C C . GLU A 1 121 ? 6.221 -5.066 -20.094 1.00 90.31 121 GLU A C 1
ATOM 949 O O . GLU A 1 121 ? 6.593 -3.972 -20.505 1.00 90.31 121 GLU A O 1
ATOM 954 N N . LYS A 1 122 ? 5.363 -5.814 -20.798 1.00 93.19 122 LYS A N 1
ATOM 955 C CA . LYS A 1 122 ? 4.887 -5.445 -22.141 1.00 93.19 122 LYS A CA 1
ATOM 956 C C . LYS A 1 122 ? 4.078 -4.142 -22.193 1.00 93.19 122 LYS A C 1
ATOM 958 O O . LYS A 1 122 ? 3.810 -3.653 -23.286 1.00 93.19 122 LYS A O 1
ATOM 963 N N . TYR A 1 123 ? 3.634 -3.629 -21.047 1.00 93.38 123 TYR A N 1
ATOM 964 C CA . TYR A 1 123 ? 2.883 -2.380 -20.940 1.00 93.38 123 TYR A CA 1
ATOM 965 C C . TYR A 1 123 ? 3.770 -1.196 -20.523 1.00 93.38 123 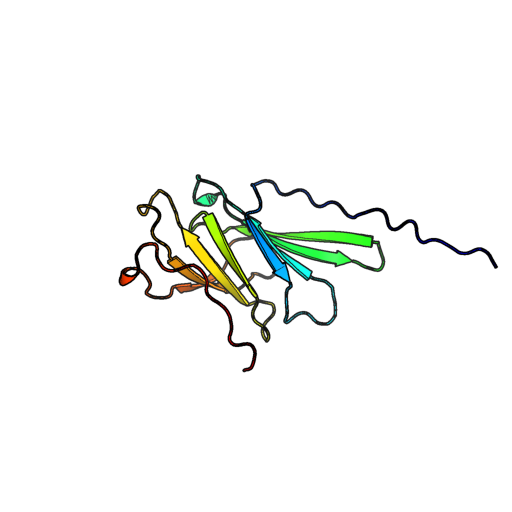TYR A C 1
ATOM 967 O O . TYR A 1 123 ? 3.270 -0.076 -20.444 1.00 93.38 123 TYR A O 1
ATOM 975 N N . GLY A 1 124 ? 5.064 -1.406 -20.246 1.00 90.81 124 GLY A N 1
ATOM 976 C CA . GLY A 1 124 ? 6.015 -0.345 -19.907 1.00 90.81 124 GLY A CA 1
ATOM 977 C C . GLY A 1 124 ? 5.504 0.567 -18.789 1.00 90.81 124 GLY A C 1
ATOM 978 O O . GLY A 1 124 ? 5.379 0.158 -17.639 1.00 90.81 124 GLY A O 1
ATOM 979 N N . THR A 1 125 ? 5.180 1.819 -19.119 1.00 93.50 125 THR A N 1
ATOM 980 C CA . THR A 1 125 ? 4.695 2.816 -18.144 1.00 93.50 125 THR A CA 1
ATOM 981 C C . THR A 1 125 ? 3.170 2.923 -18.050 1.00 93.50 125 THR A C 1
ATOM 983 O O . THR A 1 125 ? 2.662 3.738 -17.270 1.00 93.50 125 THR A O 1
ATOM 986 N N . ASP A 1 126 ? 2.422 2.133 -18.820 1.00 94.44 126 ASP A N 1
ATOM 987 C CA . ASP A 1 126 ? 0.974 2.302 -18.986 1.00 94.44 126 ASP A CA 1
ATOM 988 C C . ASP A 1 126 ? 0.155 1.713 -17.834 1.00 94.44 126 ASP A C 1
ATOM 990 O O . ASP A 1 126 ? -0.983 2.132 -17.620 1.00 94.44 126 ASP A O 1
ATOM 994 N N . VAL A 1 127 ? 0.729 0.815 -17.027 1.00 94.69 127 VAL A N 1
ATOM 995 C CA . VAL A 1 127 ? 0.060 0.315 -15.817 1.00 94.69 127 VAL A CA 1
ATOM 996 C C . VAL A 1 127 ? -0.002 1.420 -14.766 1.00 94.69 127 VAL A C 1
ATOM 998 O O . VAL A 1 127 ? 1.020 1.957 -14.342 1.00 94.69 127 VAL A O 1
ATOM 1001 N N . LYS A 1 128 ? -1.221 1.782 -14.351 1.00 93.62 128 LYS A N 1
ATOM 1002 C CA . LYS A 1 128 ? -1.458 2.848 -13.359 1.00 93.62 128 LYS A CA 1
ATOM 1003 C C . LYS A 1 128 ? -1.987 2.324 -12.031 1.00 93.62 128 LYS A C 1
ATOM 1005 O O . LYS A 1 128 ? -1.693 2.894 -10.985 1.00 93.62 128 LYS A O 1
ATOM 1010 N N . VAL A 1 129 ? -2.797 1.272 -12.083 1.00 94.25 129 VAL A N 1
ATOM 1011 C CA . VAL A 1 129 ? -3.529 0.744 -10.936 1.00 94.25 129 VAL A CA 1
ATOM 1012 C C . VAL A 1 129 ? -3.720 -0.755 -1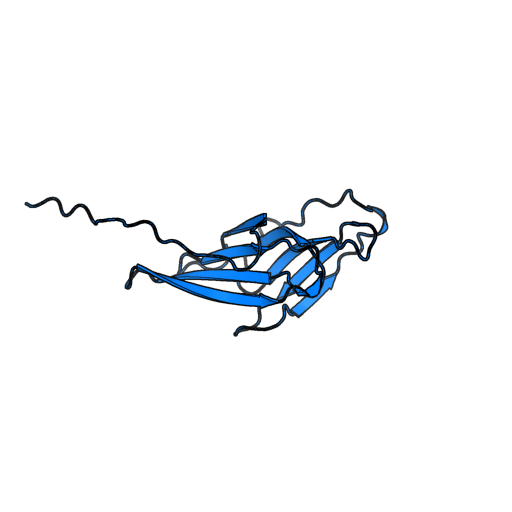1.097 1.00 94.25 129 VAL A C 1
ATOM 1014 O O . VAL A 1 129 ? -3.942 -1.243 -12.205 1.00 94.25 129 VAL A O 1
ATOM 1017 N N . THR A 1 130 ? -3.697 -1.447 -9.968 1.00 94.56 130 THR A N 1
ATOM 1018 C CA . THR A 1 130 ? -4.247 -2.791 -9.817 1.00 94.56 130 THR A CA 1
ATOM 1019 C C . THR A 1 130 ? -5.238 -2.708 -8.678 1.00 94.56 130 THR A C 1
ATOM 1021 O O . THR A 1 130 ? -4.912 -2.188 -7.612 1.00 94.56 130 THR A O 1
ATOM 1024 N N . THR A 1 131 ? -6.460 -3.157 -8.929 1.00 93.94 131 THR A N 1
ATOM 1025 C CA . THR A 1 131 ? -7.541 -3.123 -7.952 1.00 93.94 131 THR A CA 1
ATOM 1026 C C . THR A 1 131 ? -8.104 -4.516 -7.787 1.00 93.94 131 THR A C 1
ATOM 1028 O O . THR A 1 131 ? -8.090 -5.326 -8.716 1.00 93.94 131 THR A O 1
ATOM 1031 N N . PHE A 1 132 ? -8.640 -4.774 -6.606 1.00 95.06 132 PHE A N 1
ATOM 1032 C CA . PHE A 1 132 ? -9.434 -5.960 -6.376 1.00 95.06 132 PHE A CA 1
ATOM 1033 C C . PHE A 1 132 ? -10.805 -5.785 -7.019 1.00 95.06 132 PHE A C 1
ATOM 1035 O O . PHE A 1 132 ? -11.357 -4.680 -7.058 1.00 95.06 132 PHE A O 1
ATOM 1042 N N . HIS A 1 133 ? -11.353 -6.887 -7.526 1.00 91.62 133 HIS A N 1
ATOM 1043 C CA . HIS A 1 133 ? -12.757 -6.922 -7.891 1.00 91.62 133 HIS A CA 1
ATOM 1044 C C . HIS A 1 133 ? -13.597 -6.693 -6.617 1.00 91.62 133 HIS A C 1
ATOM 1046 O O . HIS A 1 133 ? -13.285 -7.285 -5.582 1.00 91.62 133 HIS A O 1
ATOM 1052 N N . PRO A 1 134 ? -14.628 -5.828 -6.650 1.00 79.00 134 PRO A N 1
ATOM 1053 C CA . PRO A 1 134 ? -15.360 -5.419 -5.447 1.00 79.00 134 PRO A CA 1
ATOM 1054 C C . PRO A 1 134 ? -16.210 -6.538 -4.826 1.00 79.00 134 PRO A C 1
ATOM 1056 O O . PRO A 1 134 ? -16.606 -6.439 -3.669 1.00 79.00 134 PRO A O 1
ATOM 1059 N N . THR A 1 135 ? -16.488 -7.606 -5.574 1.00 73.94 135 THR A N 1
ATOM 1060 C CA . THR A 1 135 ? -17.124 -8.830 -5.067 1.00 73.94 135 THR A CA 1
ATOM 1061 C C . THR A 1 135 ? -16.173 -10.007 -5.241 1.00 73.94 135 THR A C 1
ATOM 1063 O O . THR A 1 135 ? -15.360 -9.988 -6.166 1.00 73.94 135 THR A O 1
ATOM 1066 N N . LYS A 1 136 ? -16.290 -11.024 -4.378 1.00 56.12 136 LYS A N 1
ATOM 1067 C CA . LYS A 1 136 ? -15.645 -12.329 -4.601 1.00 56.12 136 LYS A CA 1
ATOM 1068 C C . LYS A 1 136 ? -15.859 -12.831 -6.027 1.00 56.12 136 LYS A C 1
ATOM 1070 O O . LYS A 1 136 ? -16.965 -12.582 -6.565 1.00 56.12 136 LYS A O 1
#

InterPro domains:
  IPR040323 EARP and GARP complex-interacting protein 1 [PTHR14205] (10-134)
  IPR059104 EIPR1-like, beta-propeller [PF23609] (11-118)

Foldseek 3Di:
DDPPPPPCDDADDDDPAAWAEKDWLQQDDPWTWMWTWGADLQLFPTKIWIWTQPPVVRHIDIFIATRNGHGFLYKEHDNHDSQKIKTWHAYVVLVRFTWMFIWGHDPGHYYTHTPDTDPCVVVGNPDRDDYDDNDD

Organism: Acyrthosiphon pisum (NCBI:txid7029)

Radius of gyration: 16.61 Å; chains: 1; bounding box: 44×34×52 Å

pLDDT: mean 92.05, std 11.3, range [42.88, 98.62]